Protein AF-A0ABD0RG34-F1 (afdb_monomer_lite)

pLDDT: mean 94.38, std 6.52, range [50.09, 98.62]

Organism: Cirrhinus mrigala (NCBI:txid683832)

InterPro domains:
  IPR000909 Phosphatidylinositol-specific phospholipase C, X domain [PF00388] (32-64)
  IPR001192 Phosphoinositide phospholipase C family [PTHR10336] (4-64)
  IPR011992 EF-ha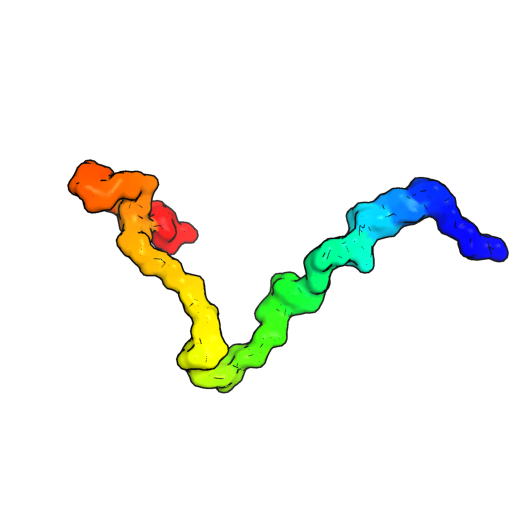nd domain pair [SSF47473] (3-29)
  IPR017946 PLC-like phosphodiesterase, TIM beta/alpha-barrel domain superfamily [G3DSA:3.20.20.190] (26-64)
  IPR017946 PLC-like phosphodiesterase, TIM beta/alpha-barrel domain superfamily [SSF51695] (30-64)

Structure (mmCIF, N/CA/C/O backbone):
data_AF-A0ABD0RG34-F1
#
_entry.id   AF-A0ABD0RG34-F1
#
loop_
_atom_site.group_PDB
_atom_site.id
_atom_site.type_symbol
_atom_site.label_atom_id
_atom_site.label_alt_id
_atom_site.label_comp_id
_atom_site.label_asym_id
_atom_site.label_entity_id
_atom_site.label_seq_id
_atom_site.pdbx_PDB_ins_code
_atom_site.Cartn_x
_atom_site.Cartn_y
_atom_site.Cartn_z
_atom_site.occupancy
_atom_site.B_iso_or_equiv
_atom_site.auth_seq_id
_ato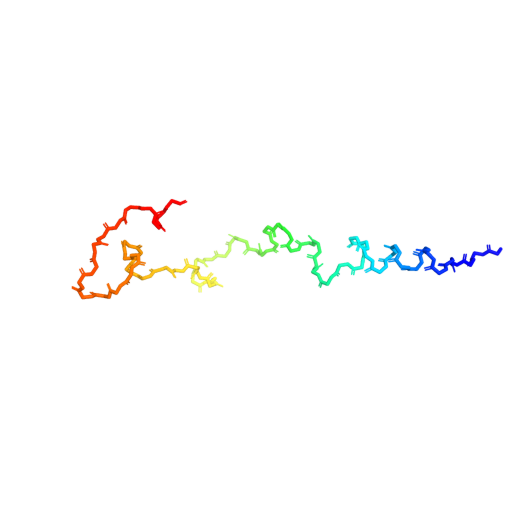m_site.auth_comp_id
_atom_site.auth_asym_id
_atom_site.auth_atom_id
_atom_site.pdbx_PDB_model_num
ATOM 1 N N . ASN A 1 1 ? 27.612 3.267 -34.695 1.00 50.09 1 ASN A N 1
ATOM 2 C CA . ASN A 1 1 ? 28.152 3.204 -33.321 1.00 50.09 1 ASN A CA 1
ATOM 3 C C . ASN A 1 1 ? 27.110 3.713 -32.340 1.00 50.09 1 ASN A C 1
ATOM 5 O O . ASN A 1 1 ? 26.988 4.918 -32.185 1.00 50.09 1 ASN A O 1
ATOM 9 N N . LEU A 1 2 ? 26.333 2.811 -31.733 1.00 75.94 2 LEU A N 1
ATOM 10 C CA . LEU A 1 2 ? 25.375 3.117 -30.661 1.00 75.94 2 LEU A CA 1
ATOM 11 C C .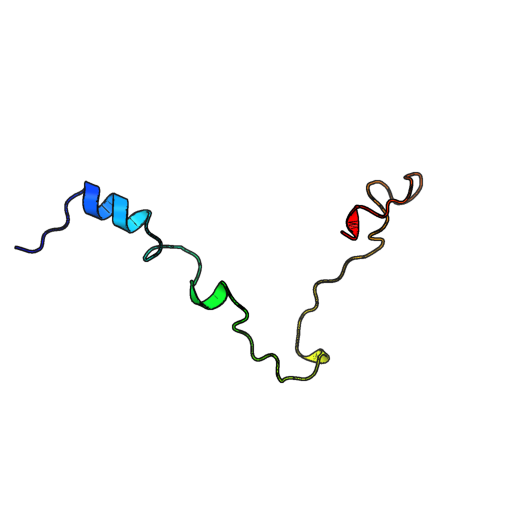 LEU A 1 2 ? 26.002 2.685 -29.333 1.00 75.94 2 LEU A C 1
ATOM 13 O O . LEU A 1 2 ? 25.716 1.605 -28.828 1.00 75.94 2 LEU A O 1
ATOM 17 N N . PHE A 1 3 ? 26.923 3.492 -28.815 1.00 84.69 3 PHE A N 1
ATOM 18 C CA . PHE A 1 3 ? 27.485 3.270 -27.486 1.00 84.69 3 PHE A CA 1
ATOM 19 C C . PHE A 1 3 ? 26.846 4.251 -26.507 1.00 84.69 3 PHE A C 1
ATOM 21 O O . PHE A 1 3 ? 26.772 5.449 -26.779 1.00 84.69 3 PHE A O 1
ATOM 28 N N . MET A 1 4 ? 26.376 3.730 -25.376 1.00 92.06 4 MET A N 1
ATOM 29 C CA . MET A 1 4 ? 25.873 4.530 -24.266 1.00 92.06 4 MET A CA 1
ATOM 30 C C . MET A 1 4 ? 27.063 5.094 -23.483 1.00 92.06 4 MET A C 1
ATOM 32 O O . MET A 1 4 ? 27.985 4.359 -23.131 1.00 92.06 4 MET A O 1
ATOM 36 N N . THR A 1 5 ? 27.066 6.402 -23.226 1.00 95.88 5 THR A N 1
ATOM 37 C CA . THR A 1 5 ? 28.096 7.029 -22.385 1.00 95.88 5 THR A CA 1
ATOM 38 C C . THR A 1 5 ? 27.865 6.679 -20.917 1.00 95.88 5 THR A C 1
ATOM 40 O O . THR A 1 5 ? 26.745 6.357 -20.526 1.00 95.88 5 THR A O 1
ATOM 43 N N . GLN A 1 6 ? 28.893 6.809 -20.073 1.00 9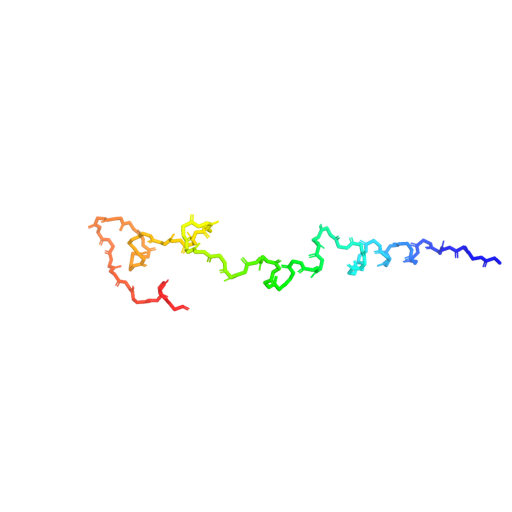5.62 6 GLN A N 1
ATOM 44 C CA . GLN A 1 6 ? 28.737 6.622 -18.625 1.00 95.62 6 GLN A CA 1
ATOM 45 C C . GLN A 1 6 ? 27.625 7.513 -18.050 1.00 95.62 6 GLN A C 1
ATOM 47 O O . GLN A 1 6 ? 26.803 7.042 -17.274 1.00 95.62 6 GLN A O 1
ATOM 52 N N . ASN A 1 7 ? 27.549 8.777 -18.482 1.00 96.19 7 ASN A N 1
ATOM 53 C CA . ASN A 1 7 ? 26.476 9.676 -18.064 1.00 96.19 7 ASN A CA 1
ATOM 54 C C . ASN A 1 7 ? 25.100 9.203 -18.560 1.00 96.19 7 ASN A C 1
ATOM 56 O O . ASN A 1 7 ? 24.136 9.245 -17.807 1.00 96.19 7 ASN A O 1
ATOM 60 N N . GLY A 1 8 ? 25.008 8.716 -19.802 1.00 95.44 8 GLY A N 1
ATOM 61 C CA . GLY A 1 8 ? 23.769 8.147 -20.338 1.00 95.44 8 GLY A CA 1
ATOM 62 C C . GLY A 1 8 ? 23.292 6.929 -19.545 1.00 95.44 8 GLY A C 1
ATOM 63 O O . GLY A 1 8 ? 22.104 6.818 -19.260 1.00 95.44 8 GLY A O 1
ATOM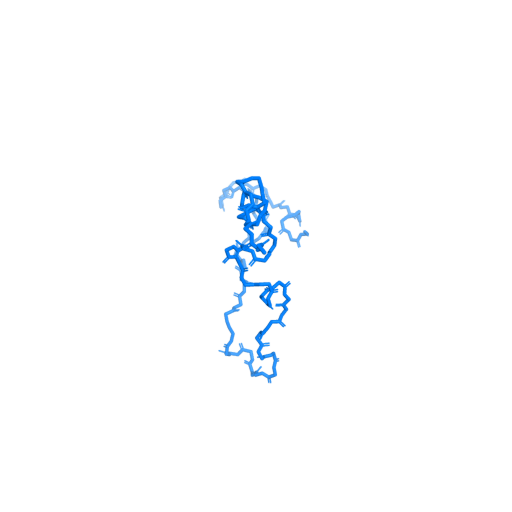 64 N N . PHE A 1 9 ? 24.220 6.070 -19.118 1.00 95.38 9 PHE A N 1
ATOM 65 C CA . PHE A 1 9 ? 23.912 4.931 -18.258 1.00 95.38 9 PHE A CA 1
ATOM 66 C C . PHE A 1 9 ? 23.428 5.373 -16.876 1.00 95.38 9 PHE A C 1
ATOM 68 O O . PHE A 1 9 ? 22.395 4.898 -16.418 1.00 95.38 9 PHE A O 1
ATOM 75 N N . THR A 1 10 ? 24.112 6.325 -16.235 1.00 96.75 10 THR A N 1
ATOM 76 C CA . THR A 1 10 ? 23.660 6.881 -14.951 1.00 96.75 10 THR A CA 1
ATOM 77 C C . THR A 1 10 ? 22.267 7.501 -15.065 1.00 96.75 10 THR A C 1
ATOM 79 O O . THR A 1 10 ? 21.437 7.285 -14.189 1.00 96.75 10 THR A O 1
ATOM 82 N N . MET A 1 11 ? 21.983 8.231 -16.148 1.00 96.38 11 MET A N 1
ATOM 83 C CA . MET A 1 11 ? 20.660 8.817 -16.372 1.00 96.38 11 MET A CA 1
ATOM 84 C C . MET A 1 11 ? 19.584 7.750 -16.555 1.00 96.38 11 MET A C 1
ATOM 86 O O . MET A 1 11 ? 18.523 7.888 -15.965 1.00 96.38 11 MET A O 1
ATOM 90 N N . TYR A 1 12 ? 19.865 6.678 -17.303 1.00 95.44 12 TYR A N 1
ATOM 91 C CA . TYR A 1 12 ? 18.952 5.540 -17.427 1.00 95.44 12 TYR A CA 1
ATOM 92 C C . TYR A 1 12 ? 18.706 4.855 -16.078 1.00 95.44 12 TYR A C 1
ATOM 94 O O . TYR A 1 12 ? 17.566 4.604 -15.716 1.00 95.44 12 TYR A O 1
ATOM 102 N N . MET A 1 13 ? 19.755 4.612 -15.287 1.00 96.06 13 MET A N 1
ATOM 103 C CA . MET A 1 13 ? 19.617 3.987 -13.966 1.00 96.06 13 MET A CA 1
ATOM 104 C C . MET A 1 13 ? 18.727 4.794 -13.007 1.00 96.06 13 MET A C 1
ATOM 106 O O . MET A 1 13 ? 18.141 4.214 -12.098 1.00 96.06 13 MET A O 1
ATOM 110 N N . LEU A 1 14 ? 18.639 6.114 -13.204 1.00 95.75 14 LEU A N 1
ATOM 111 C CA . LEU A 1 14 ? 17.813 7.041 -12.426 1.00 95.75 14 LEU A CA 1
ATOM 112 C C . LEU A 1 14 ? 16.489 7.405 -13.121 1.00 95.75 14 LEU A C 1
ATOM 114 O O . LEU A 1 14 ? 15.744 8.243 -12.608 1.00 95.75 14 LEU A O 1
ATOM 118 N N . SER A 1 15 ? 16.214 6.851 -14.303 1.00 95.12 15 SER A N 1
ATOM 119 C CA . SER A 1 15 ? 15.027 7.186 -15.080 1.00 95.12 15 SER A CA 1
ATOM 120 C C . SER A 1 15 ? 13.823 6.346 -14.658 1.00 95.12 15 SER A C 1
ATOM 122 O O . SER A 1 15 ? 13.950 5.317 -13.995 1.00 95.12 15 SER A O 1
ATOM 124 N N . LYS A 1 16 ? 12.626 6.782 -15.067 1.00 92.19 16 LYS A N 1
ATOM 125 C CA . LYS A 1 16 ? 11.372 6.068 -14.778 1.00 92.19 16 LYS A CA 1
ATOM 126 C C . LYS A 1 16 ? 11.313 4.700 -15.456 1.00 92.19 16 LYS A C 1
ATOM 128 O O . LYS A 1 16 ? 10.648 3.797 -14.970 1.00 92.19 16 LYS A O 1
ATOM 133 N N . GLU A 1 17 ? 12.001 4.553 -16.583 1.00 92.00 17 GLU A N 1
ATOM 134 C CA . GLU A 1 17 ? 12.107 3.301 -17.333 1.00 92.00 17 GLU A CA 1
ATOM 135 C C . GLU A 1 17 ? 12.883 2.224 -16.564 1.00 92.00 17 GLU A C 1
ATOM 137 O O . GLU A 1 17 ? 12.707 1.041 -16.842 1.00 92.00 17 GLU A O 1
ATOM 142 N N . ASN A 1 18 ? 13.713 2.624 -15.595 1.00 94.19 18 ASN A N 1
ATOM 143 C CA . ASN A 1 18 ? 14.455 1.733 -14.708 1.00 94.19 18 ASN A CA 1
ATOM 144 C C . ASN A 1 18 ? 13.992 1.859 -13.243 1.00 94.19 18 ASN A C 1
ATOM 146 O O . ASN A 1 18 ? 14.761 1.582 -12.319 1.00 94.19 18 ASN A O 1
ATOM 150 N N . ASP A 1 19 ? 12.753 2.305 -13.017 1.00 94.88 19 ASP A N 1
ATOM 151 C CA . ASP A 1 19 ? 12.169 2.347 -11.678 1.00 94.88 19 ASP A CA 1
ATOM 152 C C . ASP A 1 19 ? 11.979 0.917 -11.139 1.00 94.88 19 ASP A C 1
ATOM 154 O O . ASP A 1 19 ? 11.697 -0.029 -11.876 1.00 94.88 19 ASP A O 1
ATOM 158 N N . VAL A 1 20 ? 12.150 0.751 -9.828 1.00 95.81 20 VAL A N 1
ATOM 159 C CA . VAL A 1 20 ? 11.922 -0.529 -9.147 1.0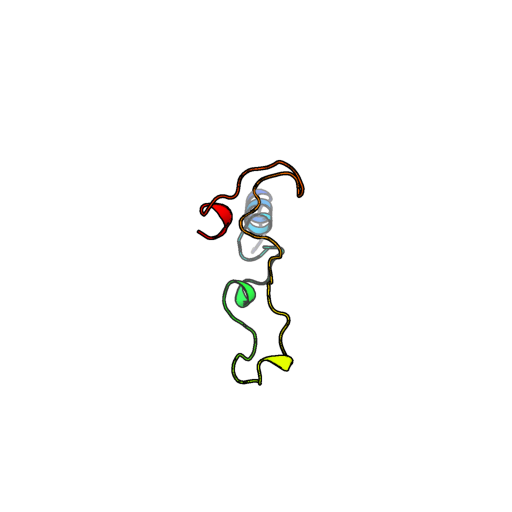0 95.81 20 VAL A CA 1
ATOM 160 C C . VAL A 1 20 ? 10.432 -0.874 -9.093 1.00 95.81 20 VAL A C 1
ATOM 162 O O . VAL A 1 20 ? 10.065 -2.048 -9.007 1.00 95.81 20 VAL A O 1
ATOM 165 N N . PHE A 1 21 ? 9.565 0.138 -9.128 1.00 95.69 21 PHE A N 1
ATOM 166 C CA . PHE A 1 21 ? 8.123 -0.048 -9.119 1.00 95.69 21 PHE A CA 1
ATOM 167 C C . PHE A 1 21 ? 7.585 -0.272 -10.532 1.00 95.69 21 PHE A C 1
ATOM 169 O O . PHE A 1 21 ? 7.968 0.410 -11.478 1.00 95.69 21 PHE A O 1
ATOM 176 N N . ASN A 1 22 ? 6.633 -1.200 -10.666 1.00 93.62 22 ASN A N 1
ATOM 177 C CA . ASN A 1 22 ? 5.899 -1.366 -11.916 1.00 93.62 22 ASN A CA 1
ATOM 178 C C . ASN A 1 22 ? 5.025 -0.118 -12.165 1.00 93.62 22 ASN A C 1
ATOM 180 O O . ASN A 1 22 ? 4.108 0.119 -11.369 1.00 93.62 22 ASN A O 1
ATOM 184 N N . PRO A 1 23 ? 5.242 0.651 -13.249 1.00 91.81 23 PRO A N 1
ATOM 185 C CA . PRO A 1 23 ? 4.441 1.838 -13.541 1.00 91.81 23 PRO A CA 1
ATOM 186 C C . PRO A 1 23 ? 2.951 1.526 -13.737 1.00 91.81 23 PRO A C 1
ATOM 188 O O . PRO A 1 23 ? 2.116 2.366 -13.408 1.00 91.81 23 PRO A O 1
ATOM 191 N N . ASP A 1 24 ? 2.590 0.313 -14.172 1.00 92.75 24 ASP A N 1
ATOM 192 C CA . ASP A 1 24 ? 1.185 -0.093 -14.319 1.00 92.75 24 ASP A CA 1
ATOM 193 C C . ASP A 1 24 ? 0.457 -0.167 -12.966 1.00 92.75 24 ASP A C 1
ATOM 195 O O . ASP A 1 24 ? -0.765 -0.042 -12.901 1.00 92.75 24 ASP A O 1
ATOM 199 N N . HIS A 1 25 ? 1.197 -0.331 -11.862 1.00 95.12 25 HIS A N 1
ATOM 200 C CA . HIS A 1 25 ? 0.640 -0.360 -10.507 1.00 95.12 25 HIS A CA 1
ATOM 201 C C . HIS A 1 25 ? 0.470 1.041 -9.894 1.00 95.12 25 HIS A C 1
ATOM 203 O O . HIS A 1 25 ? 0.022 1.154 -8.753 1.00 95.12 25 HIS A O 1
ATOM 209 N N . ALA A 1 26 ? 0.805 2.113 -10.623 1.00 93.62 26 ALA A N 1
ATOM 210 C CA . ALA A 1 26 ? 0.575 3.492 -10.181 1.00 93.62 26 ALA A CA 1
ATOM 211 C C . ALA A 1 26 ? -0.918 3.883 -10.171 1.00 93.62 26 ALA A C 1
ATOM 213 O O . ALA A 1 26 ? -1.295 4.922 -9.625 1.00 93.62 26 ALA A O 1
ATOM 214 N N . HIS A 1 27 ? -1.773 3.048 -10.764 1.00 95.19 27 HIS A N 1
ATOM 215 C CA . HIS A 1 27 ? -3.224 3.186 -10.782 1.00 95.19 27 HIS A CA 1
ATOM 216 C C . HIS A 1 27 ? -3.884 1.889 -10.301 1.00 95.19 27 HIS A C 1
ATOM 218 O O . HIS A 1 27 ? -3.211 0.889 -10.058 1.00 95.19 27 HIS A O 1
ATOM 224 N N . VAL A 1 28 ? -5.213 1.891 -10.159 1.00 96.56 28 VAL A N 1
ATOM 225 C CA . VAL A 1 28 ? -5.959 0.660 -9.864 1.00 96.56 28 VAL A CA 1
ATOM 226 C C . VAL A 1 28 ? -5.765 -0.321 -11.019 1.00 96.56 28 VAL A C 1
ATOM 228 O O . VAL A 1 28 ? -6.267 -0.097 -12.118 1.00 96.56 28 VAL A O 1
ATOM 231 N N . TYR A 1 29 ? -5.023 -1.393 -10.752 1.00 96.50 29 TYR A N 1
ATOM 232 C CA . TYR A 1 29 ? -4.681 -2.435 -11.723 1.00 96.50 29 TYR A CA 1
ATOM 233 C C . TYR A 1 29 ? -5.387 -3.763 -11.424 1.00 96.50 29 TYR A C 1
ATOM 235 O O . TYR A 1 29 ? -5.364 -4.686 -12.237 1.00 96.50 29 TYR A O 1
ATOM 243 N N . GLN A 1 30 ? -6.004 -3.883 -10.246 1.00 96.62 30 GLN A N 1
ATOM 244 C CA . GLN A 1 30 ? -6.791 -5.048 -9.866 1.00 96.62 30 GLN A CA 1
ATOM 245 C C . GLN A 1 30 ? -8.161 -5.036 -10.558 1.00 96.62 30 GLN A C 1
ATOM 247 O O . GLN A 1 30 ? -8.749 -3.985 -10.811 1.00 96.62 30 GLN A O 1
ATOM 252 N N . ASP A 1 31 ? -8.702 -6.226 -10.818 1.00 97.62 31 ASP A N 1
ATOM 253 C CA . ASP A 1 31 ? -10.095 -6.404 -11.233 1.00 97.62 31 ASP A CA 1
ATOM 254 C C . ASP A 1 31 ? -11.028 -6.017 -10.079 1.00 97.62 31 ASP A C 1
ATOM 256 O O . ASP A 1 31 ? -11.175 -6.789 -9.134 1.00 97.62 31 ASP A O 1
ATOM 260 N N . MET A 1 32 ? -11.645 -4.835 -10.173 1.00 97.75 32 MET A N 1
ATOM 261 C CA . MET A 1 32 ? -12.575 -4.294 -9.173 1.00 97.75 32 MET A CA 1
ATOM 262 C C . MET A 1 32 ? -14.031 -4.755 -9.367 1.00 97.75 32 MET A C 1
ATOM 264 O O . MET A 1 32 ? -14.929 -4.257 -8.689 1.00 97.75 32 MET A O 1
ATOM 268 N N . GLY A 1 33 ? -14.295 -5.695 -10.284 1.00 98.44 33 GLY A N 1
ATOM 269 C CA . GLY A 1 33 ? -15.632 -6.240 -10.542 1.00 98.44 33 GLY A CA 1
ATOM 270 C C . GLY A 1 33 ? -16.035 -7.406 -9.633 1.00 98.44 33 GLY A C 1
ATOM 271 O O . GLY A 1 33 ? -17.185 -7.846 -9.666 1.00 98.44 33 GLY A O 1
ATOM 272 N N . ARG A 1 34 ? -15.112 -7.937 -8.821 1.00 98.50 34 ARG A N 1
ATOM 273 C CA . ARG A 1 34 ? -15.364 -9.083 -7.926 1.00 98.50 34 ARG A CA 1
ATOM 274 C C . ARG A 1 34 ? -16.117 -8.673 -6.652 1.00 98.50 34 ARG A C 1
ATOM 276 O O . ARG A 1 34 ? -16.069 -7.505 -6.269 1.00 98.50 34 ARG A O 1
ATOM 283 N N . PRO A 1 35 ? -16.767 -9.616 -5.942 1.00 98.62 35 PRO A N 1
ATOM 284 C CA . PRO A 1 35 ? -17.387 -9.345 -4.643 1.00 98.62 35 PRO A CA 1
ATOM 285 C C . PRO A 1 35 ? -16.378 -8.858 -3.590 1.00 98.62 35 PRO A C 1
ATOM 287 O O . PRO A 1 35 ? -15.228 -9.293 -3.590 1.00 98.62 35 PRO A O 1
ATOM 290 N N . LEU A 1 36 ? -16.823 -8.035 -2.629 1.00 98.12 36 LEU A N 1
ATOM 291 C CA . LEU A 1 36 ? -15.959 -7.414 -1.604 1.00 98.12 36 LEU A CA 1
ATOM 292 C C . LEU A 1 36 ? -15.090 -8.405 -0.811 1.00 98.12 36 LEU A C 1
ATOM 294 O O . LEU A 1 36 ? -13.966 -8.078 -0.449 1.00 98.12 36 LEU A O 1
ATOM 298 N N . ALA A 1 37 ? -15.578 -9.626 -0.582 1.00 98.19 37 ALA A N 1
ATOM 299 C CA . ALA A 1 37 ? -14.848 -10.663 0.150 1.00 98.19 37 ALA A CA 1
ATOM 300 C C . ALA A 1 37 ? -13.552 -11.139 -0.545 1.00 98.19 37 ALA A C 1
ATOM 302 O O . ALA A 1 37 ? -12.776 -11.875 0.055 1.00 98.19 37 ALA A O 1
ATOM 303 N N . HIS A 1 38 ? -13.317 -10.747 -1.802 1.00 98.50 38 HIS A N 1
ATOM 304 C CA . HIS A 1 38 ? -12.132 -11.130 -2.574 1.00 98.50 38 HIS A CA 1
ATOM 305 C C . HIS A 1 38 ? -10.948 -10.170 -2.404 1.00 98.50 38 HIS A C 1
ATOM 307 O O . HIS A 1 38 ? -9.881 -10.437 -2.957 1.00 98.50 38 HIS A O 1
ATOM 313 N N . TYR A 1 39 ? -11.118 -9.065 -1.677 1.00 98.31 39 TYR A N 1
ATOM 314 C CA . TYR A 1 39 ? -10.084 -8.046 -1.527 1.00 98.31 39 TYR A CA 1
ATOM 315 C C . TYR A 1 39 ? -9.625 -7.936 -0.081 1.00 98.31 39 TYR A C 1
ATOM 317 O O . TYR A 1 39 ? -10.415 -8.044 0.858 1.00 98.31 39 TYR A O 1
ATOM 325 N N . TYR A 1 40 ? -8.343 -7.631 0.089 1.00 98.31 40 TYR A N 1
ATOM 326 C CA . TYR A 1 40 ? -7.862 -7.066 1.340 1.00 98.31 40 TYR A CA 1
ATOM 327 C C . TYR A 1 40 ? -8.328 -5.613 1.440 1.00 98.31 40 TYR A C 1
ATOM 329 O O . TYR A 1 40 ? -8.182 -4.841 0.492 1.00 98.31 40 TYR A O 1
ATOM 337 N N . ILE A 1 41 ? -8.891 -5.244 2.589 1.00 98.06 41 ILE A N 1
ATOM 338 C CA . ILE A 1 41 ? -9.422 -3.905 2.847 1.00 98.06 41 ILE A CA 1
ATOM 339 C C . ILE A 1 41 ? -8.509 -3.224 3.861 1.00 98.06 41 ILE A C 1
ATOM 341 O O . ILE A 1 41 ? -8.277 -3.755 4.945 1.00 98.06 41 ILE A O 1
ATOM 345 N N . SER A 1 42 ? -8.000 -2.042 3.508 1.00 97.75 42 SER A N 1
ATOM 346 C CA . SER A 1 42 ? -7.271 -1.196 4.453 1.00 97.75 42 SER A CA 1
ATOM 347 C C . SER A 1 42 ? -8.230 -0.720 5.540 1.00 97.75 42 SER A C 1
ATOM 349 O O . SER A 1 42 ? -9.139 0.066 5.276 1.00 97.75 42 SER A O 1
ATOM 351 N N . SER A 1 43 ? -8.041 -1.214 6.759 1.00 97.44 43 SER A N 1
ATOM 352 C CA . SER A 1 43 ? -8.890 -0.925 7.914 1.00 97.44 43 SER A CA 1
ATOM 353 C C . SER A 1 43 ? -8.081 -0.271 9.027 1.00 97.44 43 SER A C 1
ATOM 355 O O . SER A 1 43 ? -6.945 -0.670 9.277 1.00 97.44 43 SER A O 1
ATOM 357 N N . SER A 1 44 ? -8.684 0.674 9.745 1.00 97.19 44 SER A N 1
ATOM 358 C CA . SER A 1 44 ? -8.120 1.247 10.969 1.00 97.19 44 SER A CA 1
ATOM 359 C C . SER A 1 44 ? -8.956 0.854 12.189 1.00 97.19 44 SER A C 1
ATOM 361 O O . SER A 1 44 ? -10.142 0.544 12.079 1.00 97.19 44 SER A O 1
ATOM 363 N N . HIS A 1 45 ? -8.319 0.832 13.358 1.00 96.56 45 HIS A N 1
ATOM 364 C CA . HIS A 1 45 ? -8.951 0.541 14.642 1.00 96.56 45 HIS A CA 1
ATOM 365 C C . HIS A 1 45 ? -8.708 1.717 15.585 1.00 96.56 45 HIS A C 1
ATOM 367 O O . HIS A 1 45 ? -7.582 2.202 15.673 1.00 96.56 45 HIS A O 1
ATOM 373 N N . ASN A 1 46 ? -9.752 2.160 16.288 1.00 96.44 46 ASN A N 1
ATOM 374 C CA . ASN A 1 46 ? -9.714 3.329 17.171 1.00 96.44 46 ASN A CA 1
ATOM 375 C C . ASN A 1 46 ? -9.083 4.566 16.511 1.00 96.44 46 ASN A C 1
ATOM 377 O O . ASN A 1 46 ? -8.252 5.238 17.113 1.00 96.44 46 ASN A O 1
ATOM 381 N N . THR A 1 47 ? -9.478 4.870 15.273 1.00 97.12 47 THR A N 1
ATOM 382 C CA . THR A 1 47 ? -8.897 5.944 14.446 1.00 97.12 47 THR A CA 1
ATOM 383 C C . THR A 1 47 ? -8.931 7.311 15.134 1.00 97.12 47 THR A C 1
ATOM 385 O O . THR A 1 47 ? -8.038 8.117 14.937 1.00 97.12 47 THR A O 1
ATOM 388 N N . TYR A 1 48 ? -9.900 7.562 16.016 1.00 95.31 48 TYR A N 1
ATOM 389 C CA . TYR A 1 48 ? -9.968 8.790 16.812 1.00 95.31 48 TYR A CA 1
ATOM 390 C C . TYR A 1 48 ? -8.791 8.980 17.784 1.00 95.31 48 TYR A C 1
ATOM 392 O O . TYR A 1 48 ? -8.577 10.092 18.271 1.00 95.31 48 TYR A O 1
ATOM 400 N N . LEU A 1 49 ? -8.052 7.920 18.124 1.00 96.88 49 LEU A N 1
ATOM 401 C CA . LEU A 1 49 ? -6.912 7.995 19.029 1.00 96.88 49 LEU A CA 1
ATOM 402 C C . LEU A 1 49 ? -5.670 8.470 18.284 1.00 96.88 49 LEU A C 1
ATOM 404 O O . LEU A 1 49 ? -5.200 7.848 17.338 1.00 96.88 49 LEU A O 1
ATOM 408 N N . THR A 1 50 ? -5.092 9.556 18.784 1.00 92.81 50 THR A N 1
ATOM 409 C CA . THR A 1 50 ? -3.815 10.089 18.285 1.00 92.81 50 THR A CA 1
ATOM 410 C C . THR A 1 50 ? -2.621 9.602 19.102 1.00 92.81 50 THR A C 1
ATOM 412 O O . THR A 1 50 ? -1.477 9.762 18.676 1.00 92.81 50 THR A O 1
ATOM 415 N N . LYS A 1 51 ? -2.869 9.059 20.302 1.00 92.06 51 LYS A N 1
ATOM 416 C CA . LYS A 1 51 ? -1.844 8.625 21.260 1.00 92.06 51 LYS A CA 1
ATOM 417 C C . LYS A 1 51 ? -2.287 7.343 21.983 1.00 92.06 51 LYS A C 1
ATOM 419 O O . LYS A 1 51 ? -2.740 6.399 21.341 1.00 92.06 51 LYS A O 1
ATOM 424 N N . ASP A 1 52 ? -2.090 7.259 23.297 1.00 93.81 52 ASP A N 1
ATOM 425 C CA . ASP A 1 52 ? -2.322 6.045 24.078 1.00 93.81 52 ASP A CA 1
ATOM 426 C C . ASP A 1 52 ? -3.808 5.669 24.199 1.00 93.81 52 ASP A C 1
ATOM 428 O O . ASP A 1 52 ? -4.702 6.503 24.076 1.00 93.81 52 ASP A O 1
ATOM 432 N N . GLN A 1 53 ? -4.065 4.390 24.479 1.00 95.56 53 GLN A N 1
ATOM 433 C CA . GLN A 1 53 ? -5.417 3.821 24.533 1.00 95.56 53 GLN A CA 1
ATOM 434 C C . GLN A 1 53 ? -6.242 4.249 25.756 1.00 95.56 53 GLN A C 1
ATOM 436 O O . GLN A 1 53 ? -7.448 4.024 25.761 1.00 95.56 53 GLN A O 1
ATOM 441 N N . VAL A 1 54 ? -5.618 4.792 26.808 1.00 92.75 54 VAL A N 1
ATOM 442 C CA . VAL A 1 54 ? -6.257 4.893 28.133 1.00 92.75 54 VAL A CA 1
ATOM 443 C C . VAL A 1 54 ? -6.578 6.333 28.518 1.00 92.75 54 VAL A C 1
ATOM 445 O O . VAL A 1 54 ? -7.644 6.604 29.060 1.00 92.75 54 VAL A O 1
ATOM 448 N N . THR A 1 55 ? -5.654 7.255 28.271 1.00 93.19 55 THR A N 1
ATOM 449 C CA . THR A 1 55 ? -5.677 8.618 28.816 1.00 93.19 55 THR A CA 1
ATOM 450 C C . THR A 1 55 ? -5.650 9.702 27.748 1.00 93.19 55 THR A C 1
ATOM 452 O O . THR A 1 55 ? -5.916 10.864 28.062 1.00 93.19 55 THR A O 1
ATOM 455 N N . SER A 1 56 ? -5.348 9.357 26.493 1.00 92.38 56 SER A N 1
ATOM 456 C CA . SER A 1 56 ? -5.315 10.355 25.429 1.00 92.38 56 SER A CA 1
ATOM 457 C C . SER A 1 56 ? -6.705 10.839 25.020 1.00 92.38 56 SER A C 1
ATOM 459 O O . SER A 1 56 ? -7.698 10.113 25.072 1.00 92.38 56 SER A O 1
ATOM 461 N N . ALA A 1 57 ? -6.763 12.102 24.594 1.00 93.69 57 ALA A N 1
ATOM 462 C CA . ALA A 1 57 ? -7.962 12.682 24.012 1.00 93.69 57 ALA A CA 1
ATOM 463 C C . ALA A 1 57 ? -8.190 12.167 22.582 1.00 93.69 57 ALA A C 1
ATOM 465 O O . ALA A 1 57 ? -7.248 11.956 21.812 1.00 93.69 57 ALA A O 1
ATOM 466 N N . SER A 1 58 ? -9.462 12.038 22.214 1.00 96.06 58 SER A N 1
ATOM 467 C CA . SER A 1 58 ? -9.880 11.782 20.839 1.00 96.06 58 SER A CA 1
ATOM 468 C C . SER A 1 58 ? -9.673 13.011 19.950 1.00 96.06 58 SER A C 1
ATOM 470 O O . SER A 1 58 ? -9.870 14.139 20.401 1.00 96.06 58 SER A O 1
ATOM 472 N N . SER A 1 59 ? -9.374 12.790 18.673 1.00 96.44 59 SER A N 1
ATOM 473 C CA . SER A 1 59 ? -9.343 13.821 17.636 1.00 96.44 59 SER A CA 1
ATOM 474 C C . SER A 1 59 ? -10.071 13.347 16.382 1.00 96.44 59 SER A C 1
ATOM 476 O O . SER A 1 59 ? -10.097 12.155 16.080 1.00 96.44 59 SER A O 1
ATOM 478 N N . THR A 1 60 ? -10.644 14.288 15.637 1.00 96.88 60 THR A N 1
ATOM 479 C CA . THR A 1 60 ? -11.176 14.035 14.293 1.00 96.88 60 THR A CA 1
ATOM 480 C C . THR A 1 60 ? -10.077 14.000 13.236 1.00 96.88 60 THR A C 1
ATOM 482 O O . THR A 1 60 ? -10.302 13.461 12.160 1.00 96.88 60 THR A O 1
ATOM 485 N N . GLU A 1 61 ? -8.895 14.538 13.542 1.00 95.62 61 GLU A N 1
ATOM 486 C CA . GLU A 1 61 ? -7.818 14.721 12.566 1.00 95.62 61 GLU A CA 1
ATOM 487 C C . GLU A 1 61 ? -7.349 13.426 11.887 1.00 95.62 61 GLU A C 1
ATOM 489 O O . GLU A 1 61 ? -7.191 13.443 10.676 1.00 95.62 61 GLU A O 1
ATOM 494 N N . PRO A 1 62 ? -7.198 12.273 12.574 1.00 93.75 62 PRO A N 1
ATOM 495 C CA . PRO A 1 62 ? -6.737 11.050 11.908 1.00 93.75 62 PRO A CA 1
ATOM 496 C C . PRO A 1 62 ? -7.746 10.415 10.935 1.00 93.75 62 PRO A C 1
ATOM 498 O O . PRO A 1 62 ? -7.428 9.401 10.316 1.00 93.75 62 PRO A O 1
ATOM 501 N N . TYR A 1 63 ? -8.972 10.943 10.841 1.00 95.00 63 TYR A N 1
ATOM 502 C CA . TYR A 1 63 ? -9.962 10.506 9.852 1.00 95.00 63 TYR A CA 1
ATOM 503 C C . TYR A 1 63 ? -9.864 11.263 8.520 1.00 95.00 63 TYR A C 1
ATOM 505 O O . TYR A 1 63 ? -10.505 10.837 7.558 1.00 95.00 63 TYR A O 1
ATOM 513 N N . ILE A 1 64 ? -9.140 12.387 8.489 1.00 92.12 64 ILE A N 1
ATOM 514 C CA . ILE A 1 64 ? -9.028 13.313 7.353 1.00 92.12 64 ILE A CA 1
ATOM 515 C C . ILE A 1 64 ? -7.674 13.107 6.673 1.00 92.12 64 ILE A C 1
ATOM 517 O O . ILE A 1 64 ? -7.664 13.071 5.422 1.00 92.12 64 ILE A O 1
#

Secondary structure (DSSP, 8-state):
--PPPHHHHHHHHTSGGG-SS-GGGGS--S-TTS-GGGS-----SSTTBSS-TTTPPB-SGGG-

Radius of gyration: 22.48 Å; chains: 1; bounding box: 46×26×62 Å

Foldseek 3Di:
DPDQDPVNVVCCCVDPVNDPDDPCVVDPPDDPPDDPVVDDDDDDDLQQDPDDPPDGGGDPVSVD

Sequence (64 aa):
NLFMTQNGFTMYMLSKENDVFNPDHAHVYQDMGRPLAHYYISSSHNTYLTKDQVTSASSTEPYI